Protein 2EDM (pdb70)

Solvent-accessible surface area: 8752 Å² total; per-residue (Å²): 110,106,93,54,78,78,80,25,101,6,144,0,25,0,39,0,163,55,88,52,3,30,6,59,60,107,83,69,63,124,28,116,22,21,66,1,6,2,92,45,31,33,38,57,144,72,0,89,119,48,84,22,56,3,2,0,0,5,48,100,57,14,222,55,69,64,110,85,42,26,62,50,17,0,7,3,13,0,12,0,3,1,58,25,61,37,55,1,51,5,83,67,10,49,9,128,56,29,101,60,96,75,84,97,69,7,116,31,148,42,116,28,125,48,16,93,88,78,0,68,38,41,75,89,97,22,0,74,0,66,1,17,1,117,8,107,81,37,60,42,34,54,0,11,0,15,0,14,6,22,8,65,78,77,107,71,120,130,132,145,226

Organism: White spot syndrome virus (NCBI:txid92652)

Sequence (161 aa):
SVVANYDQMMRVPIQRRAKVMSIRGERSYNTPLGKVAMKNGLSDKDMKDVSADLVISTVTAPRTDPAGTGAENSNMTLKILNNTGVDLLINDITVRPTVIAGNIKGNTMSNTYFSSKDIKSSSSKITLIDVCSKFEDGAAFEATMNIGFTSKNVIDIKDEI

Radius of gyration: 16.87 Å; Cα contacts (8 Å, |Δi|>4): 396; chains: 1; bounding box: 37×39×58 Å

Secondary structure (DSSP, 8-state):
-EEE--EEEEEEEEEEETTEEEE-SEEEEEETTEEEEEESS--TTHHHHSSSSEEEEE-SS-----TT--TTEEEEEEEEEE-SSS-EEEEEEEEE-EEETTEEE--S--EEEE---EE---SS--EEEEEEEE-SSS--EEEEEEEEEEES--EEE----

Foldseek 3Di:
DDKDWDKDKDKFKWKFAFQAIAGPDKDWDADPLKIEIEDEDDDLVRQLVDPIQKYKYWNNCPVDDDPPDDRQKYKTKIKIAHQSPFKKWWPDKDWAWDADPNRTKPPWDKDKDKDTDIRDNDRNDIDIMMMMMGTDGNDMIIIIMMIMMITPPMDDDDDDD

Structure (mmCIF, N/CA/C/O backbone):
data_2EDM
#
_entry.id   2EDM
#
_cell.length_a   73.915
_cell.length_b   73.915
_cell.length_c   199.313
_cell.angle_alpha   90.00
_cell.angle_beta   90.00
_cell.angle_gamma   120.00
#
_symmetry.space_group_name_H-M   'H 3 2'
#
loop_
_entity.id
_entity.type
_entity.pdbx_description
1 polymer '22kDa structural protein VP22'
2 water water
#
loop_
_atom_site.group_PDB
_atom_site.id
_atom_site.type_symbol
_atom_site.label_atom_id
_atom_site.label_alt_id
_atom_site.label_comp_id
_atom_site.label_asym_id
_atom_site.label_entity_id
_atom_site.label_seq_id
_atom_site.pdbx_PDB_ins_code
_atom_site.Cartn_x
_atom_site.Cartn_y
_atom_site.Cartn_z
_atom_site.occupancy
_atom_site.B_iso_or_equiv
_atom_site.auth_seq_id
_atom_site.auth_comp_id
_atom_site.auth_asym_id
_atom_site.auth_atom_id
_atom_site.pdbx_PDB_model_num
ATOM 1 N N . SER A 1 1 ? 27.345 13.506 68.713 1.00 62.91 41 SER A N 1
ATOM 2 C CA . SER A 1 1 ? 27.510 14.915 69.171 1.00 63.31 41 SER A CA 1
ATOM 3 C C . SER A 1 1 ? 28.299 14.974 70.473 1.00 61.81 41 SER A C 1
ATOM 4 O O . SER A 1 1 ? 27.944 14.326 71.455 1.00 63.66 41 SER A O 1
ATOM 7 N N . VAL A 1 2 ? 29.373 15.752 70.475 1.00 58.94 42 VAL A N 1
ATOM 8 C CA . VAL A 1 2 ? 30.197 15.883 71.661 1.00 57.57 42 VAL A CA 1
ATOM 9 C C . VAL A 1 2 ? 30.265 17.327 72.125 1.00 55.54 42 VAL A C 1
ATOM 10 O O . VAL A 1 2 ? 30.124 18.251 71.332 1.00 55.47 42 VAL A O 1
ATOM 14 N N . VAL A 1 3 ? 30.490 17.507 73.419 1.00 53.09 43 VAL A N 1
ATOM 15 C CA . VAL A 1 3 ? 30.567 18.831 74.007 1.00 50.77 43 VAL A CA 1
ATOM 16 C C . VAL A 1 3 ? 31.876 19.034 74.768 1.00 47.53 43 VAL A C 1
ATOM 17 O O . VAL A 1 3 ? 32.479 18.084 75.260 1.00 45.77 43 VAL A O 1
ATOM 21 N N . ALA A 1 4 ? 32.317 20.283 74.843 1.00 45.60 44 ALA A N 1
ATOM 22 C CA . ALA A 1 4 ? 33.542 20.626 75.548 1.00 44.26 44 ALA A CA 1
ATOM 23 C C . ALA A 1 4 ? 33.453 22.075 75.989 1.00 42.82 44 ALA A C 1
ATOM 24 O O . ALA A 1 4 ? 32.831 22.899 75.321 1.00 41.97 44 ALA A O 1
ATOM 26 N N . ASN A 1 5 ? 34.068 22.387 77.121 1.00 42.11 45 ASN A N 1
ATOM 27 C CA . ASN A 1 5 ? 34.037 23.753 77.618 1.00 42.57 45 ASN A CA 1
ATOM 28 C C . ASN A 1 5 ? 35.379 24.121 78.224 1.00 40.84 45 ASN A C 1
ATOM 29 O O . ASN A 1 5 ? 36.296 23.307 78.266 1.00 39.59 45 ASN A O 1
ATOM 34 N N . TYR A 1 6 ? 35.499 25.355 78.685 1.00 42.43 46 TYR A N 1
ATOM 35 C CA . TYR A 1 6 ? 36.753 25.807 79.263 1.00 45.84 46 TYR A CA 1
ATOM 36 C C . TYR A 1 6 ? 36.660 26.115 80.750 1.00 45.01 46 TYR A C 1
ATOM 37 O O . TYR A 1 6 ? 35.722 26.768 81.205 1.00 45.67 46 TYR A O 1
ATOM 46 N N . ASP A 1 7 ? 37.651 25.638 81.491 1.00 46.48 47 ASP A N 1
ATOM 47 C CA . ASP A 1 7 ? 37.734 25.840 82.936 1.00 50.67 47 ASP A CA 1
ATOM 48 C C . ASP A 1 7 ? 39.084 26.463 83.296 1.00 49.51 47 ASP A C 1
ATOM 49 O O . ASP A 1 7 ? 40.094 26.167 82.664 1.00 48.81 47 ASP A O 1
ATOM 54 N N . GLN A 1 8 ? 39.097 27.320 84.313 1.00 49.17 48 GLN A N 1
ATOM 55 C CA . GLN A 1 8 ? 40.328 27.977 84.740 1.00 50.61 48 GLN A CA 1
ATOM 56 C C . GLN A 1 8 ? 40.306 28.313 86.232 1.00 51.10 48 GLN A C 1
ATOM 57 O O . GLN A 1 8 ? 39.363 28.944 86.720 1.00 50.81 48 GLN A O 1
ATOM 63 N N . MET A 1 9 ? 41.349 27.900 86.949 1.00 49.69 49 MET A N 1
ATOM 64 C CA . MET A 1 9 ? 41.438 28.151 88.387 1.00 50.20 49 MET A CA 1
ATOM 65 C C . MET A 1 9 ? 42.387 29.301 88.680 1.00 48.99 49 MET A C 1
ATOM 66 O O . MET A 1 9 ? 43.503 29.321 88.178 1.00 49.28 49 MET A O 1
ATOM 71 N N . MET A 1 10 ? 41.949 30.270 89.479 1.00 46.68 50 MET A N 1
ATOM 72 C CA . MET A 1 10 ? 42.839 31.376 89.812 1.00 44.48 50 MET A CA 1
ATOM 73 C C . MET A 1 10 ? 43.061 31.482 91.320 1.00 41.16 50 MET A C 1
ATOM 74 O O . MET A 1 10 ? 42.125 31.361 92.116 1.00 39.76 50 MET A O 1
ATOM 79 N N . ARG A 1 11 ? 44.314 31.674 91.709 1.00 38.16 51 ARG A N 1
ATOM 80 C CA . ARG A 1 11 ? 44.649 31.796 93.122 1.00 39.62 51 ARG A CA 1
ATOM 81 C C . ARG A 1 11 ? 44.648 33.259 93.516 1.00 39.35 51 ARG A C 1
ATOM 82 O O . ARG A 1 11 ? 45.468 34.039 93.034 1.00 38.90 51 ARG A O 1
ATOM 90 N N . VAL A 1 12 ? 43.721 33.633 94.387 1.00 38.74 52 VAL A N 1
ATOM 91 C CA . VAL A 1 12 ? 43.645 35.010 94.838 1.00 38.88 52 VAL A CA 1
ATOM 92 C C . VAL A 1 12 ? 44.242 35.118 96.240 1.00 39.08 52 VAL A C 1
ATOM 93 O O . VAL A 1 12 ? 43.752 34.497 97.183 1.00 39.21 52 VAL A O 1
ATOM 97 N N . PRO A 1 13 ? 45.325 35.895 96.389 1.00 38.11 53 PRO A N 1
ATOM 98 C CA . PRO A 1 13 ? 45.960 36.058 97.702 1.00 38.12 53 PRO A CA 1
ATOM 99 C C . PRO A 1 13 ? 45.026 36.872 98.591 1.00 36.22 53 PRO A C 1
ATOM 100 O O . PRO A 1 13 ? 44.634 37.973 98.219 1.00 35.68 53 PRO A O 1
ATOM 104 N N . ILE A 1 14 ? 44.667 36.348 99.755 1.00 35.10 54 ILE A N 1
ATOM 105 C CA . ILE A 1 14 ? 43.773 37.096 100.629 1.00 35.18 54 ILE A CA 1
ATOM 106 C C . ILE A 1 14 ? 44.267 37.261 102.055 1.00 35.14 54 ILE A C 1
ATOM 107 O O . ILE A 1 14 ? 45.243 36.634 102.481 1.00 36.67 54 ILE A O 1
ATOM 112 N N . GLN A 1 15 ? 43.576 38.128 102.781 1.00 35.27 55 GLN A N 1
ATOM 113 C CA . GLN A 1 15 ? 43.893 38.414 104.166 1.00 38.38 55 GLN A CA 1
ATOM 114 C C . GLN A 1 15 ? 42.571 38.381 104.911 1.00 37.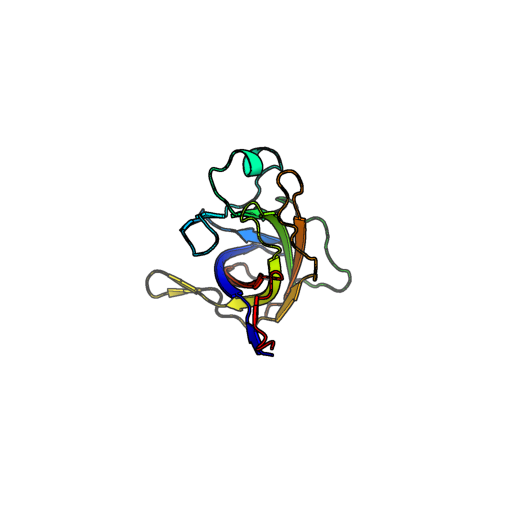63 55 GLN A C 1
ATOM 115 O O . GLN A 1 15 ? 41.568 38.907 104.431 1.00 34.44 55 GLN A O 1
ATOM 121 N N . ARG A 1 16 ? 42.550 37.740 106.071 1.00 40.01 56 ARG A N 1
ATOM 122 C CA . ARG A 1 16 ? 41.323 37.709 106.843 1.00 42.21 56 ARG A CA 1
ATOM 123 C C . ARG A 1 16 ? 41.518 38.575 108.069 1.00 42.96 56 ARG A C 1
ATOM 124 O O . ARG A 1 16 ? 42.503 38.431 108.794 1.00 42.20 56 ARG A O 1
ATOM 132 N N . ARG A 1 17 ? 40.577 39.493 108.267 1.00 46.87 57 ARG A N 1
ATOM 133 C CA . ARG A 1 17 ? 40.577 40.419 109.397 1.00 48.75 57 ARG A CA 1
ATOM 134 C C . ARG A 1 17 ? 39.171 40.442 109.969 1.00 47.40 57 ARG A C 1
ATOM 135 O O . ARG A 1 17 ? 38.300 41.150 109.465 1.00 45.85 57 ARG A O 1
ATOM 143 N N . ALA A 1 18 ? 38.953 39.659 111.017 1.00 46.98 58 ALA A N 1
ATOM 144 C CA . ALA A 1 18 ? 37.645 39.578 111.646 1.00 48.73 58 ALA A CA 1
ATOM 145 C C . ALA A 1 18 ? 36.605 39.193 110.597 1.00 48.99 58 ALA A C 1
ATOM 146 O O . ALA A 1 18 ? 36.741 38.177 109.913 1.00 49.22 58 ALA A O 1
ATOM 148 N N . LYS A 1 19 ? 35.578 40.024 110.458 1.00 49.41 59 LYS A N 1
ATOM 149 C CA . LYS A 1 19 ? 34.503 39.771 109.510 1.00 50.24 59 LYS A CA 1
ATOM 150 C C . LYS A 1 19 ? 34.835 40.058 108.050 1.00 48.84 59 LYS A C 1
ATOM 151 O O . LYS A 1 19 ? 34.021 39.779 107.176 1.00 51.23 59 LYS A O 1
ATOM 157 N N . VAL A 1 20 ? 36.016 40.599 107.766 1.00 46.37 60 VAL A N 1
ATOM 158 C CA . VAL A 1 20 ? 36.345 40.929 106.384 1.00 44.08 60 VAL A CA 1
ATOM 159 C C . VAL A 1 20 ? 37.532 40.187 105.759 1.00 41.20 60 VAL A C 1
ATOM 160 O O . VAL A 1 20 ? 38.584 40.038 106.371 1.00 42.15 60 VAL A O 1
ATOM 164 N N . MET A 1 21 ? 37.338 39.701 104.539 1.00 39.56 61 MET A N 1
ATOM 165 C CA . MET A 1 21 ? 38.397 39.021 103.797 1.00 39.44 61 MET A CA 1
ATOM 166 C C . MET A 1 21 ? 38.677 39.981 102.656 1.00 39.60 61 MET A C 1
ATOM 167 O O . MET A 1 21 ? 37.745 40.480 102.027 1.00 38.83 61 MET A O 1
ATOM 172 N N . SER A 1 22 ? 39.944 40.256 102.392 1.00 39.06 62 SER A N 1
ATOM 173 C CA . SER A 1 22 ? 40.282 41.159 101.303 1.00 39.83 62 SER A CA 1
ATOM 174 C C . SER A 1 22 ? 41.458 40.620 100.499 1.00 40.37 62 SER A C 1
ATOM 175 O O . SER A 1 22 ? 42.192 39.745 100.962 1.00 39.94 62 SER A O 1
ATOM 178 N N . ILE A 1 23 ? 41.627 41.138 99.288 1.00 41.24 63 ILE A N 1
ATOM 179 C CA . ILE A 1 23 ? 42.725 40.718 98.433 1.00 43.04 63 ILE A CA 1
ATOM 180 C C . ILE A 1 23 ? 43.975 41.460 98.891 1.00 44.09 63 ILE A C 1
ATOM 181 O O . ILE A 1 23 ? 43.941 42.667 99.077 1.00 45.63 63 ILE A O 1
ATOM 186 N N . ARG A 1 24 ? 45.074 40.751 99.109 1.00 45.77 64 ARG A N 1
ATOM 187 C CA . ARG A 1 24 ? 46.280 41.442 99.532 1.00 48.39 64 ARG A CA 1
ATOM 188 C C . ARG A 1 24 ? 47.251 41.560 98.365 1.00 49.13 64 ARG A C 1
ATOM 189 O O . ARG A 1 24 ? 47.479 40.596 97.634 1.00 46.72 64 ARG A O 1
ATOM 197 N N . GLY A 1 25 ? 47.792 42.762 98.180 1.00 49.64 65 GLY A N 1
ATOM 198 C CA . GLY A 1 25 ? 48.723 43.004 97.092 1.00 50.14 65 GLY A CA 1
ATOM 199 C C . GLY A 1 25 ? 47.978 43.144 95.784 1.00 52.44 65 GLY A C 1
ATOM 200 O O . GLY A 1 25 ? 46.775 43.408 95.780 1.00 52.79 65 GLY A O 1
ATOM 201 N N . GLU A 1 26 ? 48.687 42.975 94.673 1.00 53.77 66 GLU A N 1
ATOM 202 C CA . GLU A 1 26 ? 48.076 43.065 93.354 1.00 57.56 66 GLU A CA 1
ATOM 203 C C . GLU A 1 26 ? 48.737 42.099 92.382 1.00 58.38 66 GLU A C 1
ATOM 204 O O . GLU A 1 26 ? 49.958 41.999 92.332 1.00 58.84 66 GLU A O 1
ATOM 210 N N . ARG A 1 27 ? 47.927 41.384 91.610 1.00 59.24 67 ARG A N 1
ATOM 211 C CA . ARG A 1 27 ? 48.459 40.429 90.645 1.00 61.21 67 ARG A CA 1
ATOM 212 C C . ARG A 1 27 ? 48.036 40.778 89.229 1.00 61.83 67 ARG A C 1
ATOM 213 O O . ARG A 1 27 ? 46.914 41.232 88.998 1.00 61.11 67 ARG A O 1
ATOM 221 N N . SER A 1 28 ? 48.938 40.558 88.282 1.00 62.98 68 SER A N 1
ATOM 222 C CA . SER A 1 28 ? 48.653 40.836 86.882 1.00 64.23 68 SER A CA 1
ATOM 223 C C . SER A 1 28 ? 49.392 39.831 86.010 1.00 64.60 68 SER A C 1
ATOM 224 O O . SER A 1 28 ? 50.623 39.774 86.018 1.00 66.43 68 SER A O 1
ATOM 227 N N . TYR A 1 29 ? 48.633 39.031 85.267 1.00 64.43 69 TYR A N 1
ATOM 228 C CA . TYR A 1 29 ? 49.211 38.020 84.389 1.00 64.08 69 TYR A CA 1
ATOM 229 C C . TYR A 1 29 ? 48.288 37.720 83.210 1.00 63.83 69 TYR A C 1
ATOM 230 O O . TYR A 1 29 ? 47.142 38.170 83.174 1.00 62.92 69 TYR A O 1
ATOM 239 N N . ASN A 1 30 ? 48.799 36.957 82.250 1.00 63.55 70 ASN A N 1
ATOM 240 C CA . ASN A 1 30 ? 48.035 36.602 81.063 1.00 63.99 70 ASN A CA 1
ATOM 241 C C . ASN A 1 30 ? 47.531 35.172 81.133 1.00 62.59 70 ASN A C 1
ATOM 242 O O . ASN A 1 30 ? 48.148 34.317 81.765 1.00 62.09 70 ASN A O 1
ATOM 247 N N . THR A 1 31 ? 46.412 34.918 80.465 1.00 61.67 71 THR A N 1
ATOM 248 C CA . THR A 1 31 ? 45.805 33.594 80.454 1.00 62.07 71 THR A CA 1
ATOM 249 C C . THR A 1 31 ? 45.010 33.425 79.155 1.00 61.69 71 THR A C 1
ATOM 250 O O . THR A 1 31 ? 44.724 34.407 78.469 1.00 61.67 71 THR A O 1
ATOM 254 N N . PRO A 1 32 ? 44.653 32.179 78.794 1.00 62.45 72 PRO A N 1
ATOM 255 C CA . PRO A 1 32 ? 43.893 31.901 77.572 1.00 62.57 72 PRO A CA 1
ATOM 256 C C . PRO A 1 32 ? 42.774 32.883 77.235 1.00 63.01 72 PRO A C 1
ATOM 257 O O . PRO A 1 32 ? 42.534 33.168 76.064 1.00 64.74 72 PRO A O 1
ATOM 261 N N . LEU A 1 33 ? 42.082 33.400 78.243 1.00 63.14 73 LEU A N 1
ATOM 262 C CA . LEU A 1 33 ? 41.014 34.350 77.969 1.00 62.89 73 LEU A CA 1
ATOM 263 C C . LEU A 1 33 ? 41.465 35.792 78.138 1.00 61.91 73 LEU A C 1
ATOM 264 O O . LEU A 1 33 ? 40.645 36.702 78.240 1.00 62.08 73 LEU A O 1
ATOM 269 N N . GLY A 1 34 ? 42.778 35.995 78.159 1.00 61.07 74 GLY A N 1
ATOM 270 C CA . GLY A 1 34 ? 43.308 37.339 78.283 1.00 60.76 74 GLY A CA 1
ATOM 271 C C . GLY A 1 34 ? 44.028 37.676 79.574 1.00 60.40 74 GLY A C 1
ATOM 272 O O . GLY A 1 34 ? 44.209 36.830 80.452 1.00 60.23 74 GLY A O 1
ATOM 273 N N . LYS A 1 35 ? 44.442 38.934 79.677 1.00 59.57 75 LYS A N 1
ATOM 274 C CA . LYS A 1 35 ? 45.151 39.427 80.848 1.00 58.18 75 LYS A CA 1
ATOM 275 C C . LYS A 1 35 ? 44.215 39.562 82.048 1.00 56.16 75 LYS A C 1
ATOM 276 O O . LYS A 1 35 ? 43.101 40.077 81.939 1.00 53.37 75 LYS A O 1
ATOM 282 N N . VAL A 1 36 ? 44.683 39.092 83.197 1.00 56.08 76 VAL A N 1
ATOM 283 C CA . VAL A 1 36 ? 43.902 39.159 84.422 1.00 54.76 76 VAL A CA 1
ATOM 284 C C . VAL A 1 36 ? 44.589 40.076 85.422 1.00 53.40 76 VAL A C 1
ATOM 285 O O . VAL A 1 36 ? 45.813 40.062 85.557 1.00 53.57 76 VAL A O 1
ATOM 289 N N . ALA A 1 37 ? 43.796 40.876 86.120 1.00 51.05 77 ALA A N 1
ATOM 290 C CA . ALA A 1 37 ? 44.335 41.779 87.123 1.00 48.73 77 ALA A CA 1
ATOM 291 C C . ALA A 1 37 ? 43.427 41.728 88.342 1.00 47.89 77 ALA A C 1
ATOM 292 O O . ALA A 1 37 ? 42.205 41.625 88.206 1.00 45.96 77 ALA A O 1
ATOM 294 N N . MET A 1 38 ? 44.026 41.782 89.528 1.00 45.40 78 MET A N 1
ATOM 295 C CA . MET A 1 38 ? 43.266 41.755 90.769 1.00 45.49 78 MET A CA 1
ATOM 296 C C . MET A 1 38 ? 43.899 42.694 91.787 1.00 46.30 78 MET A C 1
ATOM 297 O O . MET A 1 38 ? 45.125 42.813 91.869 1.00 47.54 78 MET A O 1
ATOM 302 N N . LYS A 1 39 ? 43.051 43.370 92.550 1.00 44.74 79 LYS A N 1
ATOM 303 C CA . LYS A 1 39 ? 43.500 44.305 93.565 1.00 44.84 79 LYS A CA 1
ATOM 304 C C . LYS A 1 39 ? 42.286 44.686 94.386 1.00 44.42 79 LYS A C 1
ATOM 305 O O . LYS A 1 39 ? 41.201 44.880 93.842 1.00 45.87 79 LYS A O 1
ATOM 311 N N . ASN A 1 40 ? 42.475 44.801 95.692 1.00 44.64 80 ASN A N 1
ATOM 312 C CA . ASN A 1 40 ? 41.391 45.126 96.598 1.00 46.84 80 ASN A CA 1
ATOM 313 C C . ASN A 1 40 ? 40.788 46.514 96.415 1.00 49.10 80 ASN A C 1
ATOM 314 O O . ASN A 1 40 ? 41.387 47.397 95.803 1.00 49.50 80 ASN A O 1
ATOM 319 N N . GLY A 1 41 ? 39.583 46.673 96.961 1.00 50.79 81 GLY A N 1
ATOM 320 C CA . GLY A 1 41 ? 38.847 47.928 96.935 1.00 51.88 81 GLY A CA 1
ATOM 321 C C . GLY A 1 41 ? 38.965 48.937 95.805 1.00 53.02 81 GLY A C 1
ATOM 322 O O . GLY A 1 41 ? 39.273 50.102 96.055 1.00 53.19 81 GLY A O 1
ATOM 323 N N . LEU A 1 42 ? 38.712 48.515 94.571 1.00 53.23 82 LEU A N 1
ATOM 324 C CA . LEU A 1 42 ? 38.766 49.435 93.440 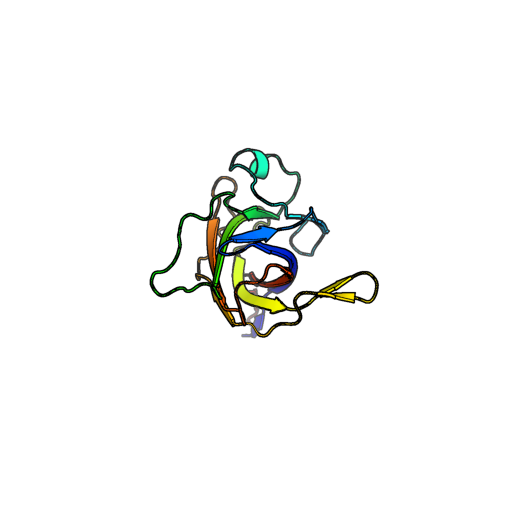1.00 55.42 82 LEU A CA 1
ATOM 325 C C . LEU A 1 42 ? 37.360 49.965 93.161 1.00 57.63 82 LEU A C 1
ATOM 326 O O . LEU A 1 42 ? 36.365 49.288 93.435 1.00 57.73 82 LEU A O 1
ATOM 331 N N . SER A 1 43 ? 37.287 51.176 92.615 1.00 58.57 83 SER A N 1
ATOM 332 C CA . SER A 1 43 ? 36.011 51.804 92.295 1.00 61.37 83 SER A CA 1
ATOM 333 C C . SER A 1 43 ? 35.507 51.276 90.962 1.00 63.68 83 SER A C 1
ATOM 334 O O . SER A 1 43 ? 36.271 50.703 90.184 1.00 64.46 83 SER A O 1
ATOM 337 N N . ASP A 1 44 ? 34.223 51.486 90.694 1.00 66.58 84 ASP A N 1
ATOM 338 C CA . ASP A 1 44 ? 33.633 51.035 89.441 1.00 69.79 84 ASP A CA 1
ATOM 339 C C . ASP A 1 44 ? 34.128 51.882 88.276 1.00 70.21 84 ASP A C 1
ATOM 340 O O . ASP A 1 44 ? 33.700 51.690 87.141 1.00 72.33 84 ASP A O 1
ATOM 345 N N . LYS A 1 45 ? 35.037 52.812 88.561 1.00 70.58 85 LYS A N 1
ATOM 346 C CA . LYS A 1 45 ? 35.611 53.675 87.533 1.00 70.58 85 LYS A CA 1
ATOM 347 C C . LYS A 1 45 ? 37.054 53.249 87.310 1.00 69.97 85 LYS A C 1
ATOM 348 O O . LYS A 1 45 ? 37.519 53.163 86.175 1.00 70.70 85 LYS A O 1
ATOM 354 N N . ASP A 1 46 ? 37.761 52.988 88.405 1.00 69.43 86 ASP A N 1
ATOM 355 C CA . ASP A 1 46 ? 39.150 52.555 88.334 1.00 68.01 86 ASP A CA 1
ATOM 356 C C . ASP A 1 46 ? 39.246 51.219 87.601 1.00 65.64 86 ASP A C 1
ATOM 357 O O . ASP A 1 46 ? 40.083 51.046 86.715 1.00 65.46 86 ASP A O 1
ATOM 362 N N . MET A 1 47 ? 38.386 50.276 87.975 1.00 62.18 87 MET A N 1
ATOM 363 C CA . MET A 1 47 ? 38.379 48.960 87.346 1.00 59.97 87 MET A CA 1
ATOM 364 C C . MET A 1 47 ? 38.327 49.099 85.831 1.00 60.13 87 MET A C 1
ATOM 365 O O . MET A 1 47 ? 39.009 48.377 85.105 1.00 59.03 87 MET A O 1
ATOM 370 N N . LYS A 1 48 ? 37.520 50.048 85.369 1.00 62.41 88 LYS A N 1
ATOM 371 C CA . LYS A 1 48 ? 37.327 50.301 83.946 1.00 64.43 88 LYS A CA 1
ATOM 372 C C . LYS A 1 48 ? 38.561 50.847 83.241 1.00 65.84 88 LYS A C 1
ATOM 373 O O . LYS A 1 48 ? 38.692 50.714 82.025 1.00 67.37 88 LYS A O 1
ATOM 379 N N . ASP A 1 49 ? 39.462 51.466 83.996 1.00 67.11 89 ASP A N 1
ATOM 380 C CA . ASP A 1 49 ? 40.683 52.016 83.416 1.00 68.04 89 ASP A CA 1
ATOM 381 C C . ASP A 1 49 ? 41.786 50.973 83.378 1.00 67.69 89 ASP A C 1
ATOM 382 O O . ASP A 1 49 ? 42.684 51.032 82.537 1.00 68.33 89 ASP A O 1
ATOM 387 N N . VAL A 1 50 ? 41.719 50.019 84.299 1.00 66.37 90 VAL A N 1
ATOM 388 C CA . VAL A 1 50 ? 42.723 48.973 84.364 1.00 65.07 90 VAL A CA 1
ATOM 389 C C . VAL A 1 50 ? 42.909 48.340 82.993 1.00 64.93 90 VAL A C 1
ATOM 390 O O . VAL A 1 50 ? 41.941 48.000 82.316 1.00 65.76 90 VAL A O 1
ATOM 394 N N . SER A 1 51 ? 44.162 48.196 82.580 1.00 64.21 91 SER A N 1
ATOM 395 C CA . SER A 1 51 ? 44.466 47.602 81.286 1.00 63.50 91 SER A CA 1
ATOM 396 C C . SER A 1 51 ? 44.511 46.083 81.404 1.00 62.52 91 SER A C 1
ATOM 397 O O . SER A 1 51 ? 45.565 45.495 81.636 1.00 61.52 91 SER A O 1
ATOM 400 N N . ALA A 1 52 ? 43.354 45.455 81.247 1.00 62.43 92 ALA A N 1
ATOM 401 C CA . ALA A 1 52 ? 43.250 44.007 81.333 1.00 62.14 92 ALA A CA 1
ATOM 402 C C . ALA A 1 52 ? 41.897 43.565 80.795 1.00 61.69 92 ALA A C 1
ATOM 403 O O . ALA A 1 52 ? 40.964 44.362 80.707 1.00 61.46 92 ALA A O 1
ATOM 405 N N . ASP A 1 53 ? 41.800 42.291 80.434 1.00 61.22 93 ASP A N 1
ATOM 406 C CA . ASP A 1 53 ? 40.567 41.745 79.893 1.00 62.14 93 ASP A CA 1
ATOM 407 C C . ASP A 1 53 ? 39.631 41.247 80.989 1.00 60.21 93 ASP A C 1
ATOM 408 O O . ASP A 1 53 ? 38.427 41.099 80.770 1.00 59.83 93 ASP A O 1
ATOM 413 N N . LEU A 1 54 ? 40.184 41.000 82.171 1.00 57.88 94 LEU A N 1
ATOM 414 C CA . LEU A 1 54 ? 39.393 40.519 83.303 1.00 54.59 94 LEU A CA 1
ATOM 415 C C . LEU A 1 54 ? 39.952 41.129 84.586 1.00 52.87 94 LEU A C 1
ATOM 416 O O . LEU A 1 54 ? 41.073 40.829 84.983 1.00 52.52 94 LEU A O 1
ATOM 421 N N . VAL A 1 55 ? 39.180 41.995 85.229 1.00 51.59 95 VAL A N 1
ATOM 422 C CA . VAL A 1 55 ? 39.656 42.612 86.453 1.00 51.11 95 VAL A CA 1
ATOM 423 C C . VAL A 1 55 ? 38.817 42.176 87.650 1.00 49.96 95 VAL A C 1
ATOM 424 O O . VAL A 1 55 ? 37.593 42.318 87.660 1.00 49.92 95 VAL A O 1
ATOM 428 N N . ILE A 1 56 ? 39.475 41.604 88.650 1.00 48.51 96 ILE A N 1
ATOM 429 C CA . ILE A 1 56 ? 38.767 41.173 89.847 1.00 48.57 96 ILE A CA 1
ATOM 430 C C . ILE A 1 56 ? 39.155 42.099 90.988 1.00 45.77 96 ILE A C 1
ATOM 431 O O . ILE A 1 56 ? 40.334 42.363 91.204 1.00 44.75 96 ILE A O 1
ATOM 436 N N . SER A 1 57 ? 38.156 42.604 91.701 1.00 44.76 97 SER A N 1
ATOM 437 C CA . SER A 1 57 ? 38.391 43.480 92.837 1.00 44.91 97 SER A CA 1
ATOM 438 C C . SER A 1 57 ? 37.345 43.183 93.914 1.00 45.76 97 SER A C 1
ATOM 439 O O . SER A 1 57 ? 36.694 42.138 93.879 1.00 44.84 97 SER A O 1
ATOM 442 N N . THR A 1 58 ? 37.186 44.086 94.875 1.00 46.65 98 THR A N 1
ATOM 443 C CA . THR A 1 58 ? 36.216 43.879 95.944 1.00 47.97 98 THR A CA 1
ATOM 444 C C . THR A 1 58 ? 35.556 45.169 96.419 1.00 51.54 98 THR A C 1
ATOM 445 O O . THR A 1 58 ? 36.012 46.274 96.106 1.00 52.58 98 THR A O 1
ATOM 449 N N . VAL A 1 59 ? 34.483 45.007 97.189 1.00 54.34 99 VAL A N 1
ATOM 450 C CA . VAL A 1 59 ? 33.753 46.126 97.767 1.00 57.31 99 VAL A CA 1
ATOM 451 C C . VAL A 1 59 ? 34.434 46.409 99.102 1.00 60.41 99 VAL A C 1
ATOM 452 O O . VAL A 1 59 ? 34.205 45.697 100.081 1.00 60.56 99 VAL A O 1
ATOM 456 N N . THR A 1 60 ? 35.283 47.435 99.127 1.00 63.59 100 THR A N 1
ATOM 457 C CA . THR A 1 60 ? 36.027 47.808 100.331 1.00 67.05 100 THR A CA 1
ATOM 458 C C . THR A 1 60 ? 35.232 47.538 101.602 1.00 68.50 100 THR A C 1
ATOM 459 O O . THR A 1 60 ? 35.747 46.953 102.553 1.00 69.34 100 THR A O 1
ATOM 463 N N . ALA A 1 61 ? 33.977 47.971 101.608 1.00 71.02 101 ALA A N 1
ATOM 464 C CA . ALA A 1 61 ? 33.091 47.764 102.744 1.00 73.20 101 ALA A CA 1
ATOM 465 C C . ALA A 1 61 ? 32.047 46.741 102.312 1.00 75.34 101 ALA A C 1
ATOM 466 O O . ALA A 1 61 ? 30.981 47.103 101.815 1.00 76.82 101 ALA A O 1
ATOM 468 N N . PRO A 1 62 ? 32.349 45.444 102.491 1.00 76.29 102 PRO A N 1
ATOM 469 C CA . PRO A 1 62 ? 31.447 44.350 102.119 1.00 77.22 102 PRO A CA 1
ATOM 470 C C . PRO A 1 62 ? 30.187 44.285 102.977 1.00 78.29 102 PRO A C 1
ATOM 471 O O . PRO A 1 62 ? 29.657 43.200 103.214 1.00 79.57 102 PRO A O 1
ATOM 475 N N . ARG A 1 63 ? 29.722 45.446 103.433 1.00 78.49 103 ARG A N 1
ATOM 476 C CA . ARG A 1 63 ? 28.528 45.556 104.270 1.00 79.04 103 ARG A CA 1
ATOM 477 C C . ARG A 1 63 ? 27.700 44.273 104.386 1.00 77.80 103 ARG A C 1
ATOM 478 O O . ARG A 1 63 ? 27.540 43.732 105.483 1.00 77.52 103 ARG A O 1
ATOM 486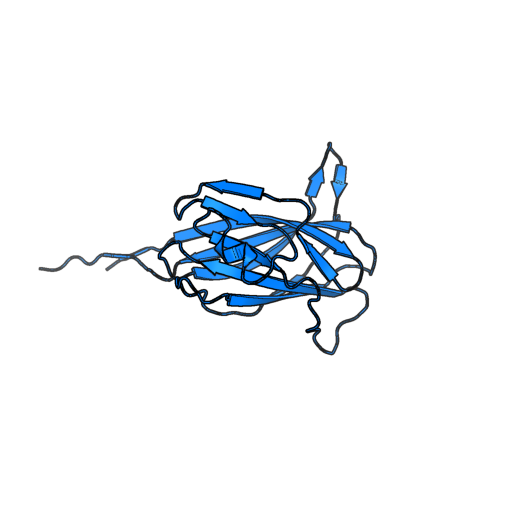 N N . THR A 1 64 ? 27.181 43.790 103.258 1.00 75.97 104 THR A N 1
ATOM 487 C CA . THR A 1 64 ? 26.386 42.572 103.264 1.00 73.08 104 THR A CA 1
ATOM 488 C C . THR A 1 64 ? 26.976 41.470 104.128 1.00 70.94 104 THR A C 1
ATOM 489 O O . THR A 1 64 ? 28.092 41.008 103.887 1.00 70.67 104 THR A O 1
ATOM 490 N N . ASP A 1 65 ? 26.218 41.047 105.136 1.00 68.36 105 ASP A N 1
ATOM 491 C CA . ASP A 1 65 ? 26.654 40.007 106.065 1.00 64.78 105 ASP A CA 1
ATOM 492 C C . ASP A 1 65 ? 25.463 39.122 106.437 1.00 61.25 105 ASP A C 1
ATOM 493 O O . ASP A 1 65 ? 24.515 39.578 107.071 1.00 60.97 105 ASP A O 1
ATOM 498 N N . PRO A 1 66 ? 25.506 37.838 106.055 1.00 57.89 106 PRO A N 1
ATOM 499 C CA . PRO A 1 66 ? 24.425 36.890 106.346 1.00 54.88 106 PRO A CA 1
ATOM 500 C C . PRO A 1 66 ? 24.097 36.780 107.834 1.00 52.21 106 PRO A C 1
ATOM 501 O O . PRO A 1 66 ? 24.984 36.848 108.681 1.00 50.96 106 PRO A O 1
ATOM 505 N N . ALA A 1 67 ? 22.821 36.608 108.147 1.00 49.64 107 ALA A N 1
ATOM 506 C CA . ALA A 1 67 ? 22.410 36.457 109.534 1.00 47.98 107 ALA A CA 1
ATOM 507 C C . ALA A 1 67 ? 22.751 35.024 109.934 1.00 45.92 107 ALA A C 1
ATOM 508 O O . ALA A 1 67 ? 22.560 34.094 109.152 1.00 43.45 107 ALA A O 1
ATOM 510 N N . GLY A 1 68 ? 23.267 34.852 111.145 1.00 45.09 108 GLY A N 1
ATOM 511 C CA . GLY A 1 68 ? 23.633 33.527 111.606 1.00 46.88 108 GLY A CA 1
ATOM 512 C C . GLY A 1 68 ? 25.140 33.351 111.625 1.00 47.45 108 GLY A C 1
ATOM 513 O O . GLY A 1 68 ? 25.649 32.319 112.059 1.00 49.81 108 GLY A O 1
ATOM 514 N N . THR A 1 69 ? 25.863 34.356 111.152 1.00 48.46 109 THR A N 1
ATOM 515 C CA . THR A 1 69 ? 27.319 34.277 111.134 1.00 50.47 109 THR A CA 1
ATOM 516 C C . THR A 1 69 ? 27.884 34.604 112.508 1.00 50.84 109 THR A C 1
ATOM 517 O O . THR A 1 69 ? 27.293 35.375 113.268 1.00 52.82 109 THR A O 1
ATOM 521 N N . GLY A 1 70 ? 29.025 34.006 112.829 1.00 49.50 110 GLY A N 1
ATOM 522 C CA . GLY A 1 70 ? 29.647 34.254 114.113 1.00 47.93 110 GLY A CA 1
ATOM 523 C C . GLY A 1 70 ? 31.028 34.839 113.921 1.00 48.13 110 GLY A C 1
ATOM 524 O O . GLY A 1 70 ? 31.382 35.251 112.815 1.00 47.48 110 GLY A O 1
ATOM 525 N N . ALA A 1 71 ? 31.812 34.869 114.994 1.00 47.77 111 ALA A N 1
ATOM 526 C CA . ALA A 1 71 ? 33.166 35.405 114.944 1.00 48.17 111 ALA A CA 1
ATOM 527 C C . ALA A 1 71 ? 34.086 34.579 114.040 1.00 47.29 111 ALA A C 1
ATOM 528 O O . ALA A 1 71 ? 35.086 35.089 113.544 1.00 48.18 111 ALA A O 1
ATOM 530 N N . GLU A 1 72 ? 33.744 33.312 113.819 1.00 46.34 112 GLU A N 1
ATOM 531 C CA . GLU A 1 72 ? 34.558 32.438 112.974 1.00 46.13 112 GLU A CA 1
ATOM 532 C C . GLU A 1 72 ? 34.322 32.663 111.477 1.00 44.44 112 GLU A C 1
ATOM 533 O O . GLU A 1 72 ? 35.054 32.141 110.642 1.00 45.07 112 GLU A O 1
ATOM 539 N N . ASN A 1 73 ? 33.302 33.438 111.139 1.00 43.29 113 ASN A N 1
ATOM 540 C CA . ASN A 1 73 ? 32.986 33.705 109.743 1.00 42.06 113 ASN A CA 1
ATOM 541 C C . ASN A 1 73 ? 33.638 34.979 109.223 1.00 41.14 113 ASN A C 1
ATOM 542 O O . ASN A 1 73 ? 34.172 35.775 109.986 1.00 40.92 113 ASN A O 1
ATOM 547 N N . SER A 1 74 ? 33.603 35.157 107.910 1.00 40.46 114 SER A N 1
ATOM 548 C CA . SER A 1 74 ? 34.177 36.335 107.287 1.00 40.36 114 SER A CA 1
ATOM 549 C C . SER A 1 74 ? 33.543 36.478 105.918 1.00 41.09 114 SER A C 1
ATOM 550 O O . SER A 1 74 ? 33.204 35.485 105.276 1.00 42.86 114 SER A O 1
ATOM 553 N N . ASN A 1 75 ? 33.379 37.715 105.471 1.00 41.60 115 ASN A N 1
ATOM 554 C CA . ASN A 1 75 ? 32.740 37.973 104.194 1.00 42.45 115 ASN A CA 1
ATOM 555 C C . ASN A 1 75 ? 33.610 38.737 103.222 1.00 42.32 115 ASN A C 1
ATOM 556 O O . ASN A 1 75 ? 34.628 39.320 103.588 1.00 40.83 115 ASN A O 1
ATOM 561 N N . MET A 1 76 ? 33.170 38.733 101.973 1.00 42.13 116 MET A N 1
ATOM 562 C CA . MET A 1 76 ? 33.849 39.430 100.903 1.00 42.76 116 MET A CA 1
ATOM 563 C C . MET A 1 76 ? 32.832 39.565 99.779 1.00 43.95 116 MET A C 1
ATOM 564 O O . MET A 1 76 ? 31.956 38.706 99.608 1.00 41.42 116 MET A O 1
ATOM 569 N N . THR A 1 77 ? 32.924 40.663 99.041 1.00 43.14 117 THR A N 1
ATOM 570 C CA . THR A 1 77 ? 32.042 40.879 97.905 1.00 44.50 117 THR A CA 1
ATOM 571 C C . THR A 1 77 ? 32.974 41.108 96.727 1.00 44.57 117 THR A C 1
ATOM 572 O O . THR A 1 77 ? 33.617 42.155 96.626 1.00 42.35 117 THR A O 1
ATOM 576 N N . LEU A 1 78 ? 33.070 40.119 95.850 1.00 44.36 118 LEU A N 1
ATOM 577 C CA . LEU A 1 78 ? 33.933 40.253 94.687 1.00 46.56 118 LEU A CA 1
ATOM 578 C C . LEU A 1 78 ? 33.286 41.147 93.640 1.00 46.89 118 LEU A C 1
ATOM 579 O O . LEU A 1 78 ? 32.070 41.126 93.460 1.00 48.40 118 LEU A O 1
ATOM 584 N N . LYS A 1 79 ? 34.109 41.940 92.965 1.00 46.55 119 LYS A N 1
ATOM 585 C CA . LYS A 1 79 ? 33.643 42.818 91.902 1.00 48.67 119 LYS A CA 1
ATOM 586 C C . LYS A 1 79 ? 34.331 42.315 90.649 1.00 47.65 119 LYS A C 1
ATOM 587 O O . LYS A 1 79 ? 35.555 42.230 90.606 1.00 50.26 119 LYS A O 1
ATOM 593 N N . ILE A 1 80 ? 33.560 41.972 89.628 1.00 48.19 120 ILE A N 1
ATOM 594 C CA . ILE A 1 80 ? 34.170 41.473 88.411 1.00 49.19 120 ILE A CA 1
ATOM 595 C C . ILE A 1 80 ? 33.773 42.215 87.139 1.00 51.17 120 ILE A C 1
ATOM 596 O O . ILE A 1 80 ? 32.589 42.427 86.857 1.00 52.56 120 ILE A O 1
ATOM 601 N N . LEU 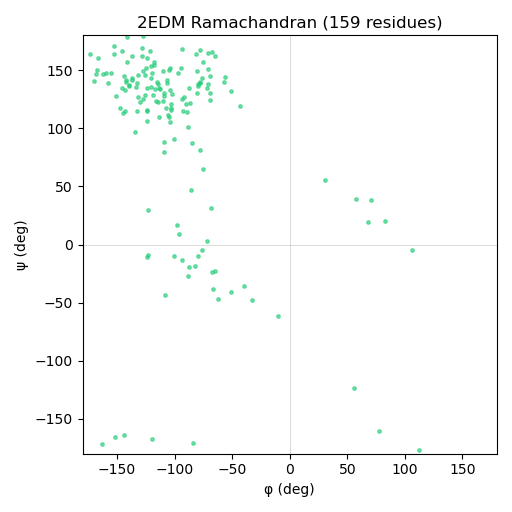A 1 81 ? 34.789 42.614 86.384 1.00 52.08 121 LEU A N 1
ATOM 602 C CA . LEU A 1 81 ? 34.607 43.298 85.113 1.00 53.98 121 LEU A CA 1
ATOM 603 C C . LEU A 1 81 ? 35.141 42.307 84.092 1.00 54.80 121 LEU A C 1
ATOM 604 O O . LEU A 1 81 ? 36.343 42.047 84.035 1.00 54.18 121 LEU A O 1
ATOM 609 N N . ASN A 1 82 ? 34.239 41.738 83.303 1.00 55.80 122 ASN A N 1
ATOM 610 C CA . ASN A 1 82 ? 34.613 40.755 82.303 1.00 57.63 122 ASN A CA 1
ATOM 611 C C . ASN A 1 82 ? 34.571 41.306 80.880 1.00 59.49 122 ASN A C 1
ATOM 612 O O . ASN A 1 82 ? 33.503 41.612 80.353 1.00 59.98 122 ASN A O 1
ATOM 617 N N . ASN A 1 83 ? 35.749 41.438 80.276 1.00 60.99 123 ASN A N 1
ATOM 618 C CA . ASN A 1 83 ? 35.886 41.925 78.906 1.00 63.39 123 ASN A CA 1
ATOM 619 C C . ASN A 1 83 ? 36.634 40.877 78.098 1.00 63.44 123 ASN A C 1
ATOM 620 O O . ASN A 1 83 ? 37.351 41.203 77.155 1.00 64.46 123 ASN A O 1
ATOM 625 N N . THR A 1 84 ? 36.472 39.617 78.483 1.00 64.27 124 THR A N 1
ATOM 626 C CA . THR A 1 84 ? 37.137 38.516 77.800 1.00 63.39 124 THR A CA 1
ATOM 627 C C . THR A 1 84 ? 36.364 38.110 76.557 1.00 63.63 124 THR A C 1
ATOM 628 O O . THR A 1 84 ? 36.902 37.453 75.669 1.00 63.08 124 THR A O 1
ATOM 632 N N . GLY A 1 85 ? 35.098 38.504 76.499 1.00 64.34 125 GLY A N 1
ATOM 633 C CA . GLY A 1 85 ? 34.279 38.149 75.358 1.00 66.44 125 GLY A CA 1
ATOM 634 C C . GLY A 1 85 ? 33.726 36.746 75.516 1.00 67.52 125 GLY A C 1
ATOM 635 O O . GLY A 1 85 ? 33.342 36.105 74.537 1.00 67.22 125 GLY A O 1
ATOM 636 N N . VAL A 1 86 ? 33.700 36.263 76.756 1.00 68.22 126 VAL A N 1
ATOM 637 C CA . VAL A 1 86 ? 33.180 34.933 77.057 1.00 68.19 126 VAL A CA 1
ATOM 638 C C . VAL A 1 86 ? 32.370 34.986 78.352 1.00 67.69 126 VAL A C 1
ATOM 639 O O . VAL A 1 86 ? 32.787 35.624 79.321 1.00 68.07 126 VAL A O 1
ATOM 643 N N . ASP A 1 87 ? 31.206 34.340 78.361 1.00 67.15 127 ASP A N 1
ATOM 644 C CA . ASP A 1 87 ? 30.370 34.312 79.561 1.00 65.81 127 ASP A CA 1
ATOM 645 C C . ASP A 1 87 ? 31.079 33.453 80.596 1.00 62.64 127 ASP A C 1
ATOM 646 O O . ASP A 1 87 ? 31.506 32.338 80.301 1.00 61.74 127 ASP A O 1
ATOM 651 N N . LEU A 1 88 ? 31.201 33.972 81.809 1.00 58.50 128 LEU A N 1
ATOM 652 C CA . LEU A 1 88 ? 31.877 33.239 82.860 1.00 56.66 128 LEU A CA 1
ATOM 653 C C . LEU A 1 88 ? 30.986 32.955 84.054 1.0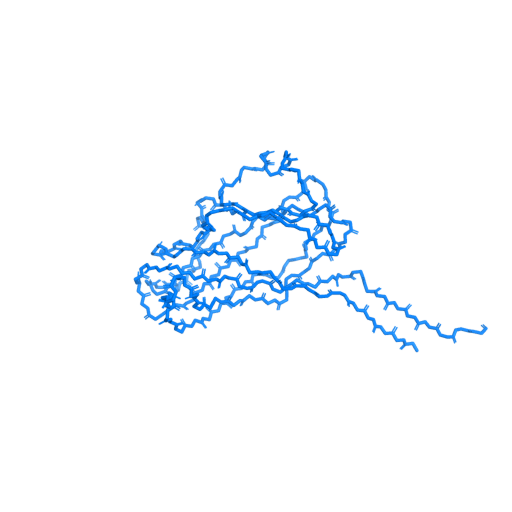0 54.19 128 LEU A C 1
ATOM 654 O O . LEU A 1 88 ? 30.093 33.727 84.384 1.00 53.64 128 LEU A O 1
ATOM 659 N N . LEU A 1 89 ? 31.241 31.820 84.687 1.00 52.01 129 LEU A N 1
ATOM 660 C CA . LEU A 1 89 ? 30.502 31.414 85.865 1.00 51.71 129 LEU A CA 1
ATOM 661 C C . LEU A 1 89 ? 31.492 30.814 86.849 1.00 49.02 129 LEU A C 1
ATOM 662 O O . LEU A 1 89 ? 32.381 30.058 86.460 1.00 47.74 129 LEU A O 1
ATOM 667 N N . ILE A 1 90 ? 31.355 31.163 88.120 1.00 47.09 130 ILE A N 1
ATOM 668 C CA . ILE A 1 90 ? 32.241 30.605 89.128 1.00 46.38 130 ILE A CA 1
ATOM 669 C C . ILE A 1 90 ? 31.619 29.293 89.584 1.00 46.16 130 ILE A C 1
ATOM 670 O O . ILE A 1 90 ? 30.482 29.264 90.052 1.00 46.02 130 ILE A O 1
ATOM 675 N N . ASN A 1 91 ? 32.362 28.204 89.431 1.00 45.58 131 ASN A N 1
ATOM 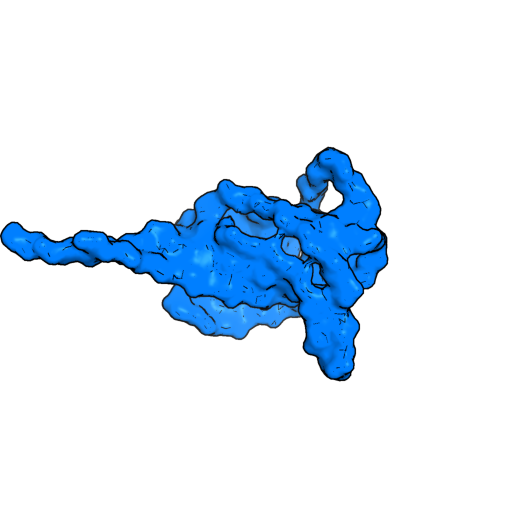676 C CA . ASN A 1 91 ? 31.863 26.898 89.813 1.00 48.54 131 ASN A CA 1
ATOM 677 C C . ASN A 1 91 ? 32.406 26.442 91.159 1.00 48.49 131 ASN A C 1
ATOM 678 O O . ASN A 1 91 ? 31.935 25.453 91.710 1.00 48.57 131 ASN A O 1
ATOM 683 N N . ASP A 1 92 ? 33.390 27.156 91.698 1.00 47.68 132 ASP A N 1
ATOM 684 C CA . ASP A 1 92 ? 33.958 26.749 92.974 1.00 47.74 132 ASP A CA 1
ATOM 685 C C . ASP A 1 92 ? 34.880 27.768 93.630 1.00 47.18 132 ASP A C 1
ATOM 686 O O . ASP A 1 92 ? 35.583 28.528 92.957 1.00 44.66 132 ASP A O 1
ATOM 691 N N . ILE A 1 93 ? 34.859 27.777 94.960 1.00 44.24 133 ILE A N 1
ATOM 692 C CA . ILE A 1 93 ? 35.717 28.660 95.731 1.00 42.37 133 ILE A CA 1
ATOM 693 C C . ILE A 1 93 ? 36.174 27.910 96.967 1.00 41.57 133 ILE A C 1
ATOM 694 O O . ILE A 1 93 ? 35.380 27.274 97.650 1.00 42.28 133 ILE A O 1
ATOM 699 N N . THR A 1 94 ? 37.467 27.971 97.239 1.00 41.21 134 THR A N 1
ATOM 700 C CA . THR A 1 94 ? 38.010 27.298 98.405 1.00 40.99 134 THR A CA 1
ATOM 701 C C . THR A 1 94 ? 39.103 28.160 99.007 1.00 37.17 134 THR A C 1
ATOM 702 O O . THR A 1 94 ? 39.886 28.763 98.287 1.00 38.11 134 THR A O 1
ATOM 706 N N . VAL A 1 95 ? 39.143 28.226 100.329 1.00 36.06 135 VAL A N 1
ATOM 707 C CA . VAL A 1 95 ? 40.163 28.999 101.007 1.00 32.84 135 VAL A CA 1
ATOM 708 C C . VAL A 1 95 ? 41.168 27.987 101.527 1.00 33.27 135 VAL A C 1
ATOM 709 O O . VAL A 1 95 ? 40.817 27.096 102.295 1.00 33.67 135 VAL A O 1
ATOM 713 N N . ARG A 1 96 ? 42.415 28.119 101.095 1.00 30.76 136 ARG A N 1
ATOM 714 C CA . ARG A 1 96 ? 43.457 27.188 101.494 1.00 31.25 136 ARG A CA 1
ATOM 715 C C . ARG A 1 96 ? 44.630 27.907 102.146 1.00 30.78 136 ARG A C 1
ATOM 716 O O . ARG A 1 96 ? 44.813 29.104 101.956 1.00 30.74 136 ARG A O 1
ATOM 724 N N . PRO A 1 97 ? 45.451 27.173 102.910 1.00 32.33 137 PRO A N 1
ATOM 725 C CA . PRO A 1 97 ? 46.609 27.772 103.570 1.00 33.32 137 PRO A CA 1
ATOM 726 C C . PRO A 1 97 ? 47.592 28.180 102.477 1.00 35.80 137 PRO A C 1
ATOM 727 O O . PRO A 1 97 ? 47.462 27.755 101.327 1.00 37.13 137 PRO A O 1
ATOM 731 N N . THR A 1 98 ? 48.569 29.006 102.829 1.00 37.07 138 THR A N 1
ATOM 732 C CA . THR A 1 98 ? 49.577 29.422 101.868 1.00 38.27 138 THR A CA 1
ATOM 733 C C . THR A 1 98 ? 50.934 29.154 102.497 1.00 37.18 138 THR A C 1
ATOM 734 O O . THR A 1 98 ? 51.043 28.979 103.709 1.00 37.28 138 THR A O 1
ATOM 738 N N . VAL A 1 99 ? 51.964 29.115 101.668 1.00 34.85 139 VAL A N 1
ATOM 739 C CA . VAL A 1 99 ? 53.315 28.926 102.156 1.00 37.29 139 VAL A CA 1
ATOM 740 C C . VAL A 1 99 ? 54.134 30.105 101.643 1.00 37.72 139 VAL A C 1
ATOM 741 O O . VAL A 1 99 ? 54.300 30.298 100.439 1.00 36.50 139 VAL A O 1
ATOM 745 N N . ILE A 1 100 ? 54.621 30.910 102.570 1.00 37.94 140 ILE A N 1
ATOM 746 C CA . ILE A 1 100 ? 55.412 32.069 102.211 1.00 39.78 140 ILE A CA 1
ATOM 747 C C . ILE A 1 100 ? 56.718 32.010 102.991 1.00 40.99 140 ILE A C 1
ATOM 748 O O . ILE A 1 100 ? 56.720 31.886 104.222 1.00 39.76 140 ILE A O 1
ATOM 753 N N . ALA A 1 101 ? 57.828 32.063 102.264 1.00 41.67 141 ALA A N 1
ATOM 754 C CA . ALA A 1 101 ? 59.140 32.024 102.893 1.00 41.29 141 ALA A CA 1
ATOM 755 C C . ALA A 1 101 ? 59.295 30.761 103.731 1.00 40.69 141 ALA A C 1
ATOM 756 O O . ALA A 1 101 ? 59.866 30.793 104.823 1.00 42.80 141 ALA A O 1
ATOM 758 N N . GLY A 1 102 ? 58.783 29.649 103.214 1.00 40.12 142 GLY A N 1
ATOM 759 C CA . GLY A 1 102 ? 58.874 28.392 103.926 1.00 39.35 142 GLY A CA 1
ATOM 760 C C . GLY A 1 102 ? 58.028 28.374 105.182 1.00 40.87 142 GLY A C 1
ATOM 761 O O . GLY A 1 102 ? 58.262 27.557 106.076 1.00 42.18 142 GLY A O 1
ATOM 762 N N . ASN A 1 103 ? 57.049 29.275 105.246 1.00 40.76 143 ASN A N 1
ATOM 763 C CA . ASN A 1 103 ? 56.136 29.385 106.387 1.00 41.74 143 ASN A CA 1
ATOM 7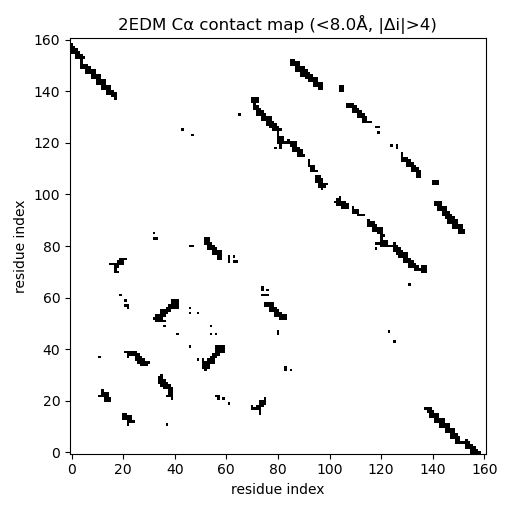64 C C . ASN A 1 103 ? 54.683 29.140 105.978 1.00 41.47 143 ASN A C 1
ATOM 765 O O . ASN A 1 103 ? 54.178 29.752 105.030 1.00 39.99 143 ASN A O 1
ATOM 770 N N . ILE A 1 104 ? 54.007 28.253 106.698 1.00 39.71 144 ILE A N 1
ATOM 771 C CA . ILE A 1 104 ? 52.618 27.968 106.396 1.00 40.82 144 ILE A CA 1
ATOM 772 C C . ILE A 1 104 ? 51.766 29.087 106.994 1.00 40.87 144 ILE A C 1
ATOM 773 O O . ILE A 1 104 ? 52.010 29.529 108.112 1.00 43.38 144 ILE A O 1
ATOM 778 N N . LYS A 1 105 ? 50.790 29.560 106.230 1.00 40.56 145 LYS A N 1
ATOM 779 C CA . LYS A 1 105 ? 49.883 30.600 106.693 1.00 39.76 145 LYS A CA 1
ATOM 780 C C . LYS A 1 105 ? 48.468 30.150 106.385 1.00 39.02 145 LYS A C 1
ATOM 781 O O . LYS A 1 105 ? 48.234 29.468 105.386 1.00 38.19 145 LYS A O 1
ATOM 787 N N . GLY A 1 106 ? 47.529 30.516 107.248 1.00 37.86 146 GLY A N 1
ATOM 788 C CA . GLY A 1 106 ? 46.153 30.108 107.038 1.00 37.04 146 GLY A CA 1
ATOM 789 C C . GLY A 1 106 ? 46.027 28.616 107.292 1.00 37.13 146 GLY A C 1
ATOM 790 O O . GLY A 1 106 ? 45.304 27.911 106.590 1.00 35.94 146 GLY A O 1
ATOM 791 N N . ASN A 1 107 ? 46.751 28.132 108.296 1.00 37.14 147 ASN A N 1
ATOM 792 C CA . ASN A 1 107 ? 46.726 26.715 108.658 1.00 39.51 147 ASN A CA 1
ATOM 793 C C . ASN A 1 107 ? 45.418 26.412 109.399 1.00 38.24 147 ASN A C 1
ATOM 794 O O . ASN A 1 107 ? 45.424 26.062 110.579 1.00 40.10 147 ASN A O 1
ATOM 799 N N . THR A 1 108 ? 44.297 26.542 108.698 1.00 37.83 148 THR A N 1
ATOM 800 C CA . THR A 1 108 ? 42.991 26.308 109.302 1.00 37.38 148 THR A CA 1
ATOM 801 C C . THR A 1 108 ? 41.991 25.611 108.387 1.00 35.75 148 THR A C 1
ATOM 802 O O . THR A 1 108 ? 42.108 25.655 107.166 1.00 33.36 148 THR A O 1
ATOM 806 N N . MET A 1 109 ? 40.999 24.972 108.998 1.00 35.83 149 MET A N 1
ATOM 807 C CA . MET A 1 109 ? 39.946 24.309 108.241 1.00 35.73 149 MET A CA 1
ATOM 808 C C . MET A 1 109 ? 39.096 25.419 107.635 1.00 35.05 149 MET A C 1
ATOM 809 O O . MET A 1 109 ? 39.173 26.569 108.055 1.00 35.26 149 MET A O 1
ATOM 814 N N . SER A 1 110 ? 38.268 25.078 106.662 1.00 37.05 150 SER A N 1
ATOM 815 C CA . SER A 1 110 ? 37.462 26.097 106.030 1.00 37.16 150 SER A CA 1
ATOM 816 C C . SER A 1 110 ? 36.357 25.550 105.149 1.00 35.30 150 SER A C 1
ATOM 817 O O . SER A 1 110 ? 36.474 24.471 104.580 1.00 32.42 150 SER A O 1
ATOM 820 N N . ASN A 1 111 ? 35.275 26.309 105.058 1.00 34.82 151 ASN A N 1
ATOM 821 C CA . ASN A 1 111 ? 34.170 25.963 104.188 1.00 35.43 151 ASN A CA 1
ATOM 822 C C . ASN A 1 111 ? 33.652 27.298 103.663 1.00 36.31 151 ASN A C 1
ATOM 823 O O . ASN A 1 111 ? 33.650 28.304 104.380 1.00 36.76 151 ASN A O 1
ATOM 828 N N . THR A 1 112 ? 33.200 27.313 102.418 1.00 35.06 152 THR A N 1
ATOM 829 C CA . THR A 1 112 ? 32.763 28.566 101.835 1.00 35.02 152 THR A CA 1
ATOM 830 C C . THR A 1 112 ? 31.479 28.531 101.030 1.00 34.43 152 THR A C 1
ATOM 831 O O . THR A 1 112 ? 31.185 27.566 100.331 1.00 35.55 152 THR A O 1
ATOM 835 N N . TYR A 1 113 ? 30.721 29.613 101.148 1.00 34.98 153 TYR A N 1
ATOM 836 C CA . TYR A 1 113 ? 29.499 29.799 100.392 1.00 35.11 153 TYR A CA 1
ATOM 837 C C . TYR A 1 113 ? 29.812 30.919 99.400 1.00 35.65 153 TYR A C 1
ATOM 838 O O . TYR A 1 113 ? 30.628 31.797 99.685 1.00 36.00 153 TYR A O 1
ATOM 847 N N . PHE A 1 114 ? 29.172 30.880 98.239 1.00 35.04 154 PHE A N 1
ATOM 848 C CA . PHE A 1 114 ? 29.333 31.927 97.239 1.00 36.85 154 PHE A CA 1
ATOM 849 C C . PHE A 1 114 ? 28.105 31.892 96.336 1.00 36.96 154 PHE A C 1
ATOM 850 O O . PHE A 1 114 ? 27.611 30.824 95.995 1.00 33.85 154 PHE A O 1
ATOM 858 N N . SER A 1 115 ? 27.598 33.064 95.979 1.00 38.49 155 SER A N 1
ATOM 859 C CA . SER A 1 115 ? 26.410 33.141 95.137 1.00 42.74 155 SER A CA 1
ATOM 860 C C . SER A 1 115 ? 26.711 32.722 93.709 1.00 44.17 155 SER A C 1
ATOM 861 O O . SER A 1 115 ? 27.835 32.860 93.236 1.00 44.08 155 SER A O 1
ATOM 864 N N . SER A 1 116 ? 25.703 32.189 93.028 1.00 47.24 156 SER A N 1
ATOM 865 C CA . SER A 1 116 ? 25.877 31.763 91.651 1.00 49.66 156 SER A CA 1
ATOM 866 C C . SER A 1 116 ? 25.231 32.788 90.743 1.00 51.15 156 SER A C 1
ATOM 867 O O . SER A 1 116 ? 24.007 32.871 90.647 1.00 50.79 156 SER A O 1
ATOM 870 N N . LYS A 1 117 ? 26.064 33.582 90.090 1.00 52.45 157 LYS A N 1
ATOM 871 C CA . LYS A 1 117 ? 25.582 34.592 89.170 1.00 55.07 157 LYS A CA 1
ATOM 872 C C . LYS A 1 117 ? 26.406 34.449 87.910 1.00 55.87 157 LYS A C 1
ATOM 873 O O . LYS A 1 117 ? 27.615 34.219 87.982 1.00 56.11 157 LYS A O 1
ATOM 879 N N . ASP A 1 118 ? 25.762 34.555 86.756 1.00 55.93 158 ASP A N 1
ATOM 880 C CA . ASP A 1 118 ? 26.496 34.460 85.508 1.00 57.67 158 ASP A CA 1
ATOM 881 C C . ASP A 1 118 ? 27.305 35.747 85.433 1.00 57.22 158 ASP A C 1
ATOM 882 O O . ASP A 1 118 ? 26.804 36.815 85.781 1.00 57.01 158 ASP A O 1
ATOM 887 N N . ILE A 1 119 ? 28.557 35.650 85.009 1.00 57.83 159 ILE A N 1
ATOM 888 C CA . ILE A 1 119 ? 29.395 36.834 84.890 1.00 59.03 159 ILE A CA 1
ATOM 889 C C . ILE A 1 119 ? 29.407 37.229 83.416 1.00 61.52 159 ILE A C 1
ATOM 890 O O . ILE A 1 119 ? 30.232 36.759 82.637 1.00 60.84 159 ILE A O 1
ATOM 895 N N . LYS A 1 120 ? 28.465 38.091 83.052 1.00 64.64 160 LYS A N 1
ATOM 896 C CA . LYS A 1 120 ? 28.297 38.570 81.681 1.00 68.41 160 LYS A CA 1
ATOM 897 C C . LYS A 1 120 ? 29.553 39.233 81.129 1.00 68.94 160 LYS A C 1
ATOM 898 O O . LYS A 1 120 ? 30.233 39.980 81.827 1.00 68.43 160 LYS A O 1
ATOM 904 N N . SER A 1 121 ? 29.848 38.964 79.863 1.00 70.87 161 SER A N 1
ATOM 905 C CA . SER A 1 121 ? 31.023 39.534 79.222 1.00 73.40 161 SER A CA 1
ATOM 906 C C . SER A 1 121 ? 30.759 40.920 78.648 1.00 74.42 161 SER A C 1
ATOM 907 O O . SER A 1 121 ? 31.125 41.198 77.510 1.00 75.28 161 SER A O 1
ATOM 910 N N . SER A 1 122 ? 30.126 41.786 79.435 1.00 76.08 162 SER A N 1
ATOM 911 C CA . SER A 1 122 ? 29.832 43.146 78.990 1.00 77.64 162 SER A CA 1
ATOM 912 C C . SER A 1 122 ? 31.040 44.049 79.225 1.00 77.97 162 SER A C 1
ATOM 913 O O . SER A 1 122 ? 32.117 43.572 79.575 1.00 78.20 162 SER A O 1
ATOM 916 N N . SER A 1 123 ? 30.861 45.354 79.047 1.00 78.81 163 SER A N 1
ATOM 917 C CA . SER A 1 123 ? 31.967 46.290 79.230 1.00 78.18 163 SER A CA 1
ATOM 918 C C . SER A 1 123 ? 31.691 47.395 80.246 1.00 77.18 163 SER A C 1
ATOM 919 O O . SER A 1 123 ? 32.606 48.124 80.633 1.00 77.43 163 SER A O 1
ATOM 922 N N . SER A 1 124 ? 30.441 47.517 80.682 1.00 75.74 164 SER A N 1
ATOM 923 C CA . SER A 1 124 ? 30.073 48.547 81.650 1.00 74.40 164 SER A CA 1
ATOM 924 C C . SER A 1 124 ? 29.429 47.953 82.896 1.00 73.23 164 SER A C 1
ATOM 925 O O . SER A 1 124 ? 29.196 48.654 83.882 1.00 74.07 164 SER A O 1
ATOM 928 N N . LYS A 1 125 ? 29.132 46.662 82.845 1.00 70.96 165 LYS A N 1
ATOM 929 C CA . LYS A 1 125 ? 28.493 45.997 83.967 1.00 68.35 165 LYS A CA 1
ATOM 930 C C . LYS A 1 125 ? 29.519 45.344 84.884 1.00 66.10 165 LYS A C 1
ATOM 931 O O . LYS A 1 125 ? 30.354 44.554 84.442 1.00 65.59 165 LYS A O 1
ATOM 937 N N . ILE A 1 126 ? 29.458 45.700 86.161 1.00 63.52 166 ILE A N 1
ATOM 938 C CA . ILE A 1 126 ? 30.351 45.139 87.164 1.00 60.01 166 ILE A CA 1
ATOM 939 C C . ILE A 1 126 ? 29.521 44.111 87.922 1.00 57.30 166 ILE A C 1
ATOM 940 O O . ILE A 1 126 ? 28.544 44.463 88.576 1.00 57.28 166 ILE A O 1
ATOM 945 N N . THR A 1 127 ? 29.900 42.844 87.826 1.00 53.50 167 THR A N 1
ATOM 946 C CA . THR A 1 127 ? 29.171 41.789 88.515 1.00 50.10 167 THR A CA 1
ATOM 947 C C . THR A 1 127 ? 29.694 41.608 89.936 1.00 48.99 167 THR A C 1
ATOM 948 O O . THR A 1 127 ? 30.900 41.588 90.161 1.00 48.97 167 THR A O 1
ATOM 952 N N . LEU A 1 128 ? 28.782 41.493 90.895 1.00 47.65 168 LEU A N 1
ATOM 953 C CA . LEU A 1 128 ? 29.163 41.299 92.289 1.00 47.98 168 LEU A CA 1
ATOM 954 C C . LEU A 1 128 ? 28.886 39.849 92.698 1.00 47.20 168 LEU A C 1
ATOM 955 O O . LEU A 1 128 ? 27.880 39.266 92.295 1.00 48.70 168 LEU A O 1
ATOM 960 N N . ILE A 1 129 ? 29.780 39.274 93.495 1.00 45.19 169 ILE A N 1
ATOM 961 C CA . ILE A 1 129 ? 29.634 37.898 93.963 1.00 41.69 169 ILE A CA 1
ATOM 962 C C . ILE A 1 129 ? 29.889 37.866 95.467 1.00 41.07 169 ILE A C 1
ATOM 963 O O . ILE A 1 129 ? 30.997 38.143 95.914 1.00 39.78 169 ILE A O 1
ATOM 968 N N . ASP A 1 130 ? 28.875 37.534 96.252 1.00 39.49 170 ASP A N 1
ATOM 969 C CA . ASP A 1 130 ? 29.066 37.475 97.690 1.00 40.22 170 ASP A CA 1
ATOM 970 C C . ASP A 1 130 ? 29.739 36.171 98.102 1.00 39.38 170 ASP A C 1
ATOM 971 O O . ASP A 1 130 ? 29.414 35.095 97.597 1.00 38.33 170 ASP A O 1
ATOM 976 N N . VAL A 1 131 ? 30.686 36.284 99.023 1.00 37.38 171 VAL A N 1
ATOM 977 C CA . VAL A 1 131 ? 31.410 35.132 99.513 1.00 36.54 171 VAL A CA 1
ATOM 978 C C . VAL A 1 131 ? 31.431 35.157 101.034 1.00 37.06 171 VAL A C 1
ATOM 979 O O . VAL A 1 131 ? 31.793 36.165 101.639 1.00 38.17 171 VAL A O 1
ATOM 983 N N . CYS A 1 132 ? 31.012 34.061 101.653 1.00 36.05 172 CYS A N 1
ATOM 984 C CA . CYS A 1 132 ? 31.028 33.986 103.104 1.00 37.63 172 CYS A CA 1
ATOM 985 C C . CYS A 1 132 ? 31.710 32.685 103.486 1.00 37.50 172 CYS A C 1
ATOM 986 O O . CYS A 1 132 ? 31.283 31.608 103.078 1.00 38.19 172 CYS A O 1
ATOM 989 N N . SER A 1 133 ? 32.780 32.785 104.263 1.00 36.90 173 SER A N 1
ATOM 990 C CA . SER A 1 133 ? 33.517 31.592 104.656 1.00 37.68 173 SER A CA 1
ATOM 991 C C . SER A 1 133 ? 33.500 31.380 106.156 1.00 36.03 173 SER A C 1
ATOM 992 O O . SER A 1 133 ? 33.344 32.325 106.918 1.00 36.76 173 SER A O 1
ATOM 995 N N . LYS A 1 134 ? 33.649 30.129 106.574 1.00 38.46 174 LYS A N 1
ATOM 996 C CA . LYS A 1 134 ? 33.694 29.810 107.994 1.00 38.66 174 LYS A CA 1
ATOM 997 C C . LYS A 1 134 ? 35.087 29.276 108.319 1.00 39.70 174 LYS A C 1
ATOM 998 O O . LYS A 1 134 ? 35.646 28.490 107.552 1.00 37.78 174 LYS A O 1
ATOM 1004 N N . PHE A 1 135 ? 35.640 29.699 109.452 1.00 38.92 175 PHE A N 1
ATOM 1005 C CA . PHE A 1 135 ? 36.959 29.239 109.863 1.00 39.55 175 PHE A CA 1
ATOM 1006 C C . PHE A 1 135 ? 36.912 28.692 111.282 1.00 41.65 175 PHE A C 1
ATOM 1007 O O . PHE A 1 135 ? 35.856 28.682 111.908 1.00 42.15 175 PHE A O 1
ATOM 1015 N N . GLU A 1 136 ? 38.054 28.228 111.778 1.00 43.31 176 GLU A N 1
ATOM 1016 C CA . GLU A 1 136 ? 38.135 27.659 113.120 1.00 45.12 176 GLU A CA 1
ATOM 1017 C C . GLU A 1 136 ? 37.886 28.658 114.256 1.00 45.52 176 GLU A C 1
ATOM 1018 O O . GLU A 1 136 ? 37.258 28.318 115.252 1.00 44.55 176 GLU A O 1
ATOM 1024 N N . ASP A 1 137 ? 38.372 29.886 114.111 1.00 46.99 177 ASP A N 1
ATOM 1025 C CA . ASP A 1 137 ? 38.168 30.901 115.141 1.00 47.64 177 ASP A CA 1
ATOM 1026 C C . ASP A 1 137 ? 38.159 32.288 114.520 1.00 47.09 177 ASP A C 1
ATOM 1027 O O . ASP A 1 137 ? 38.059 32.415 113.303 1.00 46.74 177 ASP A O 1
ATOM 1032 N N . GLY A 1 138 ? 38.275 33.323 115.351 1.00 45.36 178 GLY A N 1
ATOM 1033 C CA . GLY A 1 138 ? 38.251 34.683 114.839 1.00 43.33 178 GLY A CA 1
ATOM 1034 C C . GLY A 1 138 ? 39.597 35.334 114.583 1.00 43.09 178 GLY A C 1
ATOM 1035 O O . GLY A 1 138 ? 39.664 36.534 114.303 1.00 42.20 178 GLY A O 1
ATOM 1036 N N . ALA A 1 139 ? 40.671 34.557 114.662 1.00 41.55 179 ALA A N 1
ATOM 1037 C CA . ALA A 1 139 ? 42.009 35.100 114.443 1.00 42.84 179 ALA A CA 1
ATOM 1038 C C . ALA A 1 139 ? 42.271 35.512 112.994 1.00 41.87 179 ALA A C 1
ATOM 1039 O O . ALA A 1 139 ? 41.777 34.881 112.058 1.00 43.06 179 ALA A O 1
ATOM 1041 N N . ALA A 1 140 ? 43.045 36.580 112.819 1.00 40.30 180 ALA A N 1
ATOM 1042 C CA . ALA A 1 140 ? 43.395 37.071 111.491 1.00 39.98 180 ALA A CA 1
ATOM 1043 C C . ALA A 1 140 ? 44.442 36.145 110.888 1.00 40.40 180 ALA A C 1
ATOM 1044 O O . ALA A 1 140 ? 45.159 35.455 111.615 1.00 39.94 180 ALA A O 1
ATOM 1046 N N . PHE A 1 141 ? 44.531 36.132 109.560 1.00 38.11 181 PHE A N 1
ATOM 1047 C CA . PHE A 1 141 ? 45.504 35.282 108.880 1.00 37.30 181 PHE A CA 1
ATOM 1048 C C . PHE A 1 141 ? 45.506 35.568 107.390 1.00 36.76 181 PHE A C 1
ATOM 1049 O O . PHE A 1 141 ? 44.581 36.188 106.874 1.00 36.70 181 PHE A O 1
ATOM 1057 N N . GLU A 1 142 ? 46.559 35.121 106.715 1.00 34.97 182 GLU A N 1
ATOM 1058 C CA . GLU A 1 142 ? 46.687 35.277 105.274 1.00 36.80 182 GLU A CA 1
ATOM 1059 C C . GLU A 1 142 ? 46.404 33.896 104.676 1.00 36.12 182 GLU A C 1
ATOM 1060 O O . GLU A 1 142 ? 46.670 32.877 105.304 1.00 36.06 182 GLU A O 1
ATOM 1066 N N . ALA A 1 143 ? 45.866 33.861 103.467 1.00 34.68 183 ALA A N 1
ATOM 1067 C CA . ALA A 1 143 ? 45.570 32.590 102.828 1.00 34.30 183 ALA A CA 1
ATOM 1068 C C . ALA A 1 143 ? 45.367 32.824 101.343 1.00 34.25 183 ALA A C 1
ATOM 1069 O O . ALA A 1 143 ? 45.607 33.921 100.845 1.00 34.80 183 ALA A O 1
ATOM 1071 N N . THR A 1 144 ? 44.922 31.790 100.643 1.00 34.62 184 THR A N 1
ATOM 1072 C CA . THR A 1 144 ? 44.674 31.894 99.219 1.00 34.78 184 THR A CA 1
ATOM 1073 C C . THR A 1 144 ? 43.238 31.493 98.925 1.00 35.52 184 THR A C 1
ATOM 1074 O O . THR A 1 144 ? 42.739 30.500 99.453 1.00 36.03 184 THR A O 1
ATOM 1078 N N . MET A 1 145 ? 42.567 32.283 98.096 1.00 36.63 185 MET A N 1
ATOM 1079 C CA . MET A 1 145 ? 41.192 31.994 97.723 1.00 37.29 185 MET A CA 1
ATOM 1080 C C . MET A 1 145 ? 41.258 31.466 96.299 1.00 38.71 185 MET A C 1
ATOM 1081 O O . MET A 1 145 ? 41.563 32.211 95.370 1.00 39.49 185 MET A O 1
ATOM 1086 N N . ASN A 1 146 ? 40.998 30.174 96.140 1.00 38.12 186 ASN A N 1
ATOM 1087 C CA . ASN A 1 146 ? 41.029 29.540 94.831 1.00 39.32 186 ASN A CA 1
ATOM 1088 C C . ASN A 1 146 ? 39.661 29.625 94.177 1.00 38.30 186 ASN A C 1
ATOM 1089 O O . ASN A 1 146 ? 38.692 29.032 94.650 1.00 38.05 186 ASN A O 1
ATOM 1094 N N . ILE A 1 147 ? 39.585 30.378 93.090 1.00 38.67 187 ILE A N 1
ATOM 1095 C CA . ILE A 1 147 ? 38.334 30.540 92.376 1.00 38.63 187 ILE A CA 1
ATOM 1096 C C . ILE A 1 147 ? 38.346 29.776 91.059 1.00 39.95 187 ILE A C 1
ATOM 1097 O O . ILE A 1 147 ? 39.154 30.060 90.168 1.00 38.79 187 ILE A O 1
ATOM 1102 N N . GLY A 1 148 ? 37.444 28.807 90.944 1.00 39.54 188 GLY A N 1
ATOM 1103 C CA . GLY A 1 148 ? 37.346 28.033 89.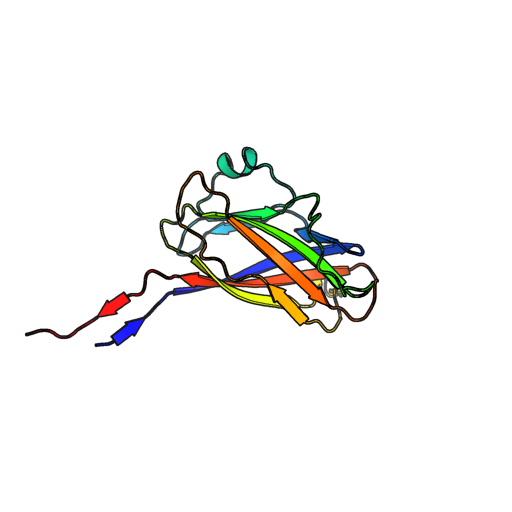723 1.00 41.19 188 GLY A CA 1
ATOM 1104 C C . GLY A 1 148 ? 36.366 28.699 88.774 1.00 43.65 188 GLY A C 1
ATOM 1105 O O . GLY A 1 148 ? 35.205 28.896 89.121 1.00 42.89 188 GLY A O 1
ATOM 1106 N N . PHE A 1 149 ? 36.838 29.063 87.586 1.00 44.89 189 PHE A N 1
ATOM 1107 C CA . PHE A 1 149 ? 36.001 29.706 86.578 1.00 48.56 189 PHE A CA 1
ATOM 1108 C C . PHE A 1 149 ? 35.679 28.746 85.440 1.00 50.85 189 PHE A C 1
ATOM 1109 O O . PHE A 1 149 ? 36.539 27.993 84.982 1.00 52.12 189 PHE A O 1
ATOM 1117 N N . THR A 1 150 ? 34.438 28.785 84.979 1.00 51.12 190 THR A N 1
ATOM 1118 C CA . THR A 1 150 ? 34.024 27.956 83.863 1.00 53.24 190 THR A CA 1
ATOM 1119 C C . THR A 1 150 ? 33.379 28.880 82.847 1.00 54.12 190 THR A C 1
ATOM 1120 O O . THR A 1 150 ? 32.804 29.906 83.207 1.00 54.20 190 THR A O 1
ATOM 1124 N N . SER A 1 151 ? 33.498 28.534 81.573 1.00 55.21 191 SER A N 1
ATOM 1125 C CA . SER A 1 151 ? 32.904 29.349 80.525 1.00 56.97 191 SER A CA 1
ATOM 1126 C C . SER A 1 151 ? 31.554 28.766 80.133 1.00 56.84 191 SER A C 1
ATOM 1127 O O . SER A 1 151 ? 31.355 27.554 80.188 1.00 56.47 191 SER A O 1
ATOM 1130 N N . LYS A 1 152 ? 30.630 29.634 79.741 1.00 59.26 192 LYS A N 1
ATOM 1131 C CA . LYS A 1 152 ? 29.309 29.192 79.314 1.00 62.47 192 LYS A CA 1
ATOM 1132 C C . LYS A 1 152 ? 29.278 29.020 77.796 1.00 61.97 192 LYS A C 1
ATOM 1133 O O . LYS A 1 152 ? 28.347 28.430 77.253 1.00 62.29 192 LYS A O 1
ATOM 1139 N N . ASN A 1 153 ? 30.294 29.547 77.116 1.00 63.02 193 ASN A N 1
ATOM 1140 C CA . ASN A 1 153 ? 30.385 29.408 75.665 1.00 62.50 193 ASN A CA 1
ATOM 1141 C C . ASN A 1 153 ? 30.879 27.999 75.388 1.00 61.66 193 ASN A C 1
ATOM 1142 O O . ASN A 1 153 ? 32.066 27.778 75.149 1.00 61.93 193 ASN A O 1
ATOM 1147 N N . VAL A 1 154 ? 29.953 27.051 75.432 1.00 60.58 194 VAL A N 1
ATOM 1148 C CA . VAL A 1 154 ? 30.260 25.648 75.210 1.00 58.86 194 VAL A CA 1
ATOM 1149 C C . VAL A 1 154 ? 30.447 25.289 73.739 1.00 58.09 194 VAL A C 1
ATOM 1150 O O . VAL A 1 154 ? 29.718 25.771 72.872 1.00 58.36 194 VAL A O 1
ATOM 1154 N N . ILE A 1 155 ? 31.434 24.439 73.470 1.00 56.73 195 ILE A N 1
ATOM 1155 C CA . ILE A 1 155 ? 31.713 23.981 72.113 1.00 55.14 195 ILE A CA 1
ATOM 1156 C C . ILE A 1 155 ? 30.941 22.694 71.861 1.00 54.05 195 ILE A C 1
ATOM 1157 O O . ILE A 1 155 ? 31.041 21.735 72.625 1.00 52.34 195 ILE A O 1
ATOM 1162 N N . ASP A 1 156 ? 30.169 22.679 70.784 1.00 54.50 196 ASP A N 1
ATOM 1163 C CA . ASP A 1 156 ? 29.382 21.509 70.435 1.00 56.00 196 ASP A CA 1
ATOM 1164 C C . ASP A 1 156 ? 29.718 21.053 69.023 1.00 54.87 196 ASP A C 1
ATOM 1165 O O . ASP A 1 156 ? 29.470 21.769 68.056 1.00 55.18 196 ASP A O 1
ATOM 1170 N N . ILE A 1 157 ? 30.289 19.861 68.909 1.00 54.26 197 ILE A N 1
ATOM 1171 C CA . ILE A 1 157 ? 30.654 19.318 67.609 1.00 55.51 197 ILE A CA 1
ATOM 1172 C C . ILE A 1 157 ? 29.754 18.144 67.237 1.00 57.44 197 ILE A C 1
ATOM 1173 O O . ILE A 1 157 ? 29.653 17.169 67.982 1.00 56.27 197 ILE A O 1
ATOM 1178 N N . LYS A 1 158 ? 29.100 18.249 66.082 1.00 59.78 198 LYS A N 1
ATOM 1179 C CA . LYS A 1 158 ? 28.212 17.198 65.591 1.00 63.06 198 LYS A CA 1
ATOM 1180 C C . LYS A 1 158 ? 28.745 16.659 64.269 1.00 64.57 198 LYS A C 1
ATOM 1181 O O . LYS A 1 158 ? 29.482 17.344 63.566 1.00 64.43 198 LYS A O 1
ATOM 1187 N N . ASP A 1 159 ? 28.362 15.431 63.937 1.00 68.26 199 ASP A N 1
ATOM 1188 C CA . ASP A 1 159 ? 28.777 14.793 62.690 1.00 71.36 199 ASP A CA 1
ATOM 1189 C C . ASP A 1 159 ? 27.566 14.713 61.763 1.00 72.86 199 ASP A C 1
ATOM 1190 O O . ASP A 1 159 ? 26.936 13.664 61.651 1.00 74.01 199 ASP A O 1
ATOM 1195 N N . GLU A 1 160 ? 27.243 15.819 61.103 1.00 74.99 200 GLU A N 1
ATOM 1196 C CA . GLU A 1 160 ? 26.098 15.865 60.195 1.00 78.35 200 GLU A CA 1
ATOM 1197 C C . GLU A 1 160 ? 26.345 15.223 58.829 1.00 79.63 200 GLU A C 1
ATOM 1198 O O . GLU A 1 160 ? 27.481 14.929 58.452 1.00 79.10 200 GLU A O 1
ATOM 1204 N N . ILE A 1 161 ? 25.257 15.011 58.096 1.00 81.37 201 ILE A N 1
ATOM 1205 C CA . ILE A 1 161 ? 25.313 14.423 56.763 1.00 82.41 201 ILE A CA 1
ATOM 1206 C C . ILE A 1 161 ? 24.312 15.147 55.865 1.00 83.01 201 ILE A C 1
ATOM 1207 O O . ILE A 1 161 ? 23.489 15.913 56.413 1.00 83.17 201 ILE A O 1
#

Nearest PDB structures (foldseek):
  2edm-assembly1_A  TM=1.006E+00  e=7.673E-34  Shrimp white spot syndrome virus
  2ed6-assembly1_A  TM=7.970E-01  e=1.369E-10  Shrimp white spot syndrome virus
  5hlj-assembly1_A  TM=7.835E-01  e=1.907E-10  White spot syndrome virus
  5j36-assembly1_E  TM=2.735E-01  e=1.356E+00  Beak and feather disease virus
  5j09-assembly1_D  TM=2.803E-01  e=1.356E+00  Beak and feather disease virus

InterPro domains:
  IPR022004 White spot syndrome virus structural envelope protein Vp28 [PF12175] (1-203)
  IPR037251 WSSV envelope protein Vp28 superfamily [G3DSA:2.60.40.2770] (41-201)
  IPR037251 WSSV envelope protein Vp28 superfamily [SSF158974] (41-201)

B-factor: mean 54.53, std 14.05, range [25.78, 98.47]

CATH classification: 2.60.40.2770